Protein AF-A0A9J6D0X9-F1 (afdb_monomer_lite)

Radius of gyration: 27.32 Å; chains: 1; bounding box: 45×91×43 Å

Secondary structure (DSSP, 8-state):
-------------------------------------HHHHHHHHHHH------TTSEEEEE---TT--TTTS-HHHHHHHHHHHTT--HHHHTT-EEEEETTTTEEEEEES-HHHHHHHHHHTT-

Structure (mmCIF, N/CA/C/O backbone):
data_AF-A0A9J6D0X9-F1
#
_entry.id   AF-A0A9J6D0X9-F1
#
loop_
_atom_site.group_PDB
_atom_site.id
_atom_site.type_symbol
_atom_site.label_atom_id
_atom_site.label_alt_id
_atom_site.label_comp_id
_atom_site.label_asym_id
_atom_site.label_entity_id
_atom_site.label_seq_id
_atom_site.pdbx_PDB_ins_code
_atom_site.Cartn_x
_atom_site.Cartn_y
_atom_site.Cartn_z
_atom_site.occupancy
_atom_site.B_iso_or_equiv
_atom_site.auth_seq_id
_atom_site.auth_comp_id
_atom_site.auth_asym_id
_atom_site.auth_atom_id
_atom_site.pdbx_PDB_model_num
ATOM 1 N N . MET A 1 1 ? 1.140 -82.226 -15.214 1.00 36.12 1 MET A N 1
ATOM 2 C CA . MET A 1 1 ? 1.955 -81.428 -14.278 1.00 36.12 1 MET A CA 1
ATOM 3 C C . MET A 1 1 ? 1.055 -80.411 -13.603 1.00 36.12 1 MET A C 1
ATOM 5 O O . MET A 1 1 ? 0.346 -79.678 -14.275 1.00 36.12 1 MET A O 1
ATOM 9 N N . THR A 1 2 ? 1.030 -80.479 -12.283 1.00 33.06 2 THR A N 1
ATOM 10 C CA . THR A 1 2 ? 0.377 -79.609 -11.300 1.00 33.06 2 THR A CA 1
ATOM 11 C C . THR A 1 2 ? 1.114 -78.271 -11.170 1.00 33.06 2 THR A C 1
ATOM 13 O O . THR A 1 2 ? 2.338 -78.290 -11.138 1.00 33.06 2 THR A O 1
ATOM 16 N N . ALA A 1 3 ? 0.393 -77.150 -11.020 1.00 31.00 3 ALA A N 1
ATOM 17 C CA . ALA A 1 3 ? 0.512 -76.223 -9.877 1.00 31.00 3 ALA A CA 1
ATOM 18 C C . ALA A 1 3 ? -0.362 -74.953 -10.038 1.00 31.00 3 ALA A C 1
ATOM 20 O O . ALA A 1 3 ? -0.417 -74.329 -11.091 1.00 31.00 3 ALA A O 1
ATOM 21 N N . TYR A 1 4 ? -1.029 -74.638 -8.927 1.00 28.20 4 TYR A N 1
ATOM 22 C CA . TYR A 1 4 ? -1.796 -73.462 -8.489 1.00 28.20 4 TYR A CA 1
ATOM 23 C C . TYR A 1 4 ? -1.102 -72.104 -8.787 1.00 28.20 4 TYR A C 1
ATOM 25 O O . TYR A 1 4 ? 0.105 -72.075 -8.977 1.00 28.20 4 TYR A O 1
ATOM 33 N N . VAL A 1 5 ? -1.760 -70.933 -8.836 1.00 35.59 5 VAL A N 1
ATOM 34 C CA . VAL A 1 5 ? -2.453 -70.248 -7.723 1.00 35.59 5 VAL A CA 1
ATOM 35 C C . VAL A 1 5 ? -3.439 -69.182 -8.233 1.00 35.59 5 VAL A C 1
ATOM 37 O O . VAL A 1 5 ? -3.186 -68.448 -9.183 1.00 35.59 5 VAL A O 1
ATOM 40 N N . ARG A 1 6 ? -4.565 -69.104 -7.520 1.00 33.97 6 ARG A N 1
ATOM 41 C CA . ARG A 1 6 ? -5.604 -68.074 -7.520 1.00 33.97 6 ARG A CA 1
ATOM 42 C C . ARG A 1 6 ? -5.255 -67.041 -6.447 1.00 33.97 6 ARG A C 1
ATOM 44 O O . ARG A 1 6 ? -5.145 -67.439 -5.294 1.00 33.97 6 ARG A O 1
ATOM 51 N N . GLU A 1 7 ? -5.239 -65.752 -6.772 1.00 38.59 7 GLU A N 1
ATOM 52 C CA . GLU A 1 7 ? -5.472 -64.694 -5.779 1.00 38.59 7 GLU A CA 1
ATOM 53 C C . GLU A 1 7 ? -6.490 -63.677 -6.308 1.00 38.59 7 GLU A C 1
ATOM 55 O O . GLU A 1 7 ? -6.218 -62.826 -7.148 1.00 38.59 7 GLU A O 1
ATOM 60 N N . ASN A 1 8 ? -7.709 -63.807 -5.783 1.00 38.12 8 ASN A N 1
ATOM 61 C CA . ASN A 1 8 ? -8.635 -62.698 -5.611 1.00 38.12 8 ASN A CA 1
ATOM 62 C C . ASN A 1 8 ? -8.112 -61.833 -4.457 1.00 38.12 8 ASN A C 1
ATOM 64 O O . ASN A 1 8 ? -7.786 -62.406 -3.421 1.00 38.12 8 ASN A O 1
ATOM 68 N N . SER A 1 9 ? -8.177 -60.500 -4.547 1.00 37.97 9 SER A N 1
ATOM 69 C CA . SER A 1 9 ? -8.832 -59.666 -3.515 1.00 37.97 9 SER A CA 1
ATOM 70 C C . SER A 1 9 ? -8.609 -58.154 -3.687 1.00 37.97 9 SER A C 1
ATOM 72 O O . SER A 1 9 ? -7.498 -57.651 -3.757 1.00 37.97 9 SER A O 1
ATOM 74 N N . ASN A 1 10 ? -9.735 -57.437 -3.701 1.00 40.91 10 ASN A N 1
ATOM 75 C CA . ASN A 1 10 ? -10.042 -56.244 -2.903 1.00 40.91 10 ASN A CA 1
ATOM 7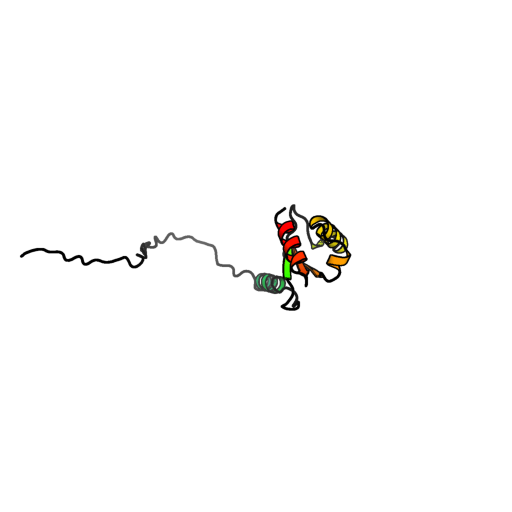6 C C . ASN A 1 10 ? -8.906 -55.267 -2.530 1.00 40.91 10 ASN A C 1
ATOM 78 O O . ASN A 1 10 ? -8.257 -55.421 -1.500 1.00 40.91 10 ASN A O 1
ATOM 82 N N . GLY A 1 11 ? -8.841 -54.137 -3.243 1.00 34.94 11 GLY A N 1
ATOM 83 C CA . GLY A 1 11 ? -8.099 -52.934 -2.842 1.00 34.94 11 GLY A CA 1
ATOM 84 C C . GLY A 1 11 ? -9.011 -51.738 -2.534 1.00 34.94 11 GLY A C 1
ATOM 85 O O . GLY A 1 11 ? -9.162 -50.844 -3.353 1.00 34.94 11 GLY A O 1
ATOM 86 N N . MET A 1 12 ? -9.648 -51.772 -1.361 1.00 37.09 12 MET A N 1
ATOM 87 C CA . MET A 1 12 ? -10.103 -50.645 -0.521 1.00 37.09 12 MET A CA 1
ATOM 88 C C . MET A 1 12 ? -10.745 -49.402 -1.184 1.00 37.09 12 MET A C 1
ATOM 90 O O . MET A 1 12 ? -10.094 -48.400 -1.470 1.00 37.09 12 MET A O 1
ATOM 94 N N . ARG A 1 13 ? -12.088 -49.382 -1.230 1.00 36.66 13 ARG A N 1
ATOM 95 C CA . ARG A 1 13 ? -12.850 -48.122 -1.128 1.00 36.66 13 ARG A CA 1
ATOM 96 C C . ARG A 1 13 ? -12.574 -47.502 0.241 1.00 36.66 13 ARG A C 1
ATOM 98 O O . ARG A 1 13 ? -12.646 -48.205 1.247 1.00 36.66 13 ARG A O 1
ATOM 105 N N . ALA A 1 14 ? -12.302 -46.199 0.273 1.00 36.78 14 ALA A N 1
ATOM 106 C CA . ALA A 1 14 ? -12.151 -45.436 1.505 1.00 36.78 14 ALA A CA 1
ATOM 107 C C . ALA A 1 14 ? -13.348 -45.696 2.434 1.00 36.78 14 ALA A C 1
ATOM 109 O O . ALA A 1 14 ? -14.481 -45.300 2.151 1.00 36.78 14 ALA A O 1
ATOM 110 N N . VAL A 1 15 ? -13.089 -46.400 3.536 1.00 38.78 15 VAL A N 1
ATOM 111 C CA . VAL A 1 15 ? -14.059 -46.639 4.599 1.00 38.78 15 VAL A CA 1
ATOM 112 C C . VAL A 1 15 ? -14.349 -45.290 5.239 1.00 38.78 15 VAL A C 1
ATOM 114 O O . VAL A 1 15 ? -13.587 -44.784 6.059 1.00 38.78 15 VAL A O 1
ATOM 117 N N . THR A 1 16 ? -15.473 -44.687 4.867 1.00 42.38 16 THR A N 1
ATOM 118 C CA . THR A 1 16 ? -16.072 -43.628 5.667 1.00 42.38 16 THR A CA 1
ATOM 119 C C . THR A 1 16 ? -16.631 -44.320 6.903 1.00 42.38 16 THR A C 1
ATOM 121 O O . THR A 1 16 ? -17.744 -44.838 6.895 1.00 42.38 16 THR A O 1
ATOM 124 N N . THR A 1 17 ? -15.845 -44.406 7.978 1.00 44.59 17 THR A N 1
ATOM 125 C CA . THR A 1 17 ? -16.394 -44.744 9.291 1.00 44.59 17 THR A CA 1
ATOM 126 C C . THR A 1 17 ? -17.306 -43.601 9.711 1.00 44.59 17 THR A C 1
ATOM 128 O O . THR A 1 17 ? -16.904 -42.680 10.424 1.00 44.59 17 THR A O 1
ATOM 131 N N . THR A 1 18 ? -18.559 -43.646 9.273 1.00 46.53 18 THR A N 1
ATOM 132 C CA . THR A 1 18 ? -19.648 -42.892 9.877 1.00 46.53 18 THR A CA 1
ATOM 133 C C . THR A 1 18 ? -19.858 -43.505 11.255 1.00 46.53 18 THR A C 1
ATOM 135 O O . THR A 1 18 ? -20.685 -44.394 11.452 1.00 46.53 18 THR A O 1
ATOM 138 N N . ARG A 1 19 ? -19.072 -43.062 12.245 1.00 36.16 19 ARG A N 1
ATOM 139 C CA . ARG A 1 19 ? -19.444 -43.259 13.646 1.00 36.16 19 ARG A CA 1
ATOM 140 C C . ARG A 1 19 ? -20.822 -42.622 13.798 1.00 36.16 19 ARG A C 1
ATOM 142 O O . ARG A 1 19 ? -20.931 -41.397 13.838 1.00 36.16 19 ARG A O 1
ATOM 149 N N . LYS A 1 20 ? -21.871 -43.449 13.869 1.00 37.62 20 LYS A N 1
ATOM 150 C CA . LYS A 1 20 ? -23.184 -43.037 14.365 1.00 37.62 20 LYS A CA 1
ATOM 151 C C . LYS A 1 20 ? -22.975 -42.579 15.804 1.00 37.62 20 LYS A C 1
ATOM 153 O O . LYS A 1 20 ? -23.006 -43.372 16.737 1.00 37.62 20 LYS A O 1
ATOM 158 N N . ARG A 1 21 ? -22.692 -41.290 15.982 1.00 45.03 21 ARG A N 1
ATOM 159 C CA . ARG A 1 21 ? -22.814 -40.643 17.281 1.00 45.03 21 ARG A CA 1
ATOM 160 C C . ARG A 1 21 ? -24.304 -40.598 17.572 1.00 45.03 21 ARG A C 1
ATOM 162 O O . ARG A 1 21 ? -25.016 -39.770 17.012 1.00 45.03 21 ARG A O 1
ATOM 169 N N . THR A 1 22 ? -24.773 -41.519 18.404 1.00 44.62 22 THR A N 1
ATOM 170 C CA . THR A 1 22 ? -26.067 -41.398 19.070 1.00 44.62 22 THR A CA 1
ATOM 171 C C . THR A 1 22 ? -26.076 -40.027 19.749 1.00 44.62 22 THR A C 1
ATOM 173 O O . THR A 1 22 ? -25.192 -39.772 20.571 1.00 44.62 22 THR A O 1
ATOM 176 N N . PRO A 1 23 ? -26.972 -39.095 19.381 1.00 46.62 23 PRO A N 1
ATOM 177 C CA . PRO A 1 23 ? -26.983 -37.786 20.001 1.00 46.62 23 PRO A CA 1
ATOM 178 C C . PRO A 1 23 ? -27.511 -37.974 21.421 1.00 46.62 23 PRO A C 1
ATOM 180 O O . PRO A 1 23 ? -28.716 -38.073 21.643 1.00 46.62 23 PRO A O 1
ATOM 183 N N . THR A 1 24 ? -26.616 -38.041 22.405 1.00 46.16 24 THR A N 1
ATOM 184 C CA . THR A 1 24 ? -27.003 -37.814 23.793 1.00 46.16 24 THR A CA 1
ATOM 185 C C . THR A 1 24 ? -27.525 -36.388 23.858 1.00 46.16 24 THR A C 1
ATOM 187 O O . THR A 1 24 ? -26.784 -35.414 23.717 1.00 46.16 24 THR A O 1
ATOM 190 N N . ARG A 1 25 ? -28.852 -36.280 23.973 1.00 44.91 25 ARG A N 1
ATOM 191 C CA . ARG A 1 25 ? -29.629 -35.045 24.073 1.00 44.91 25 ARG A CA 1
ATOM 192 C C . ARG A 1 25 ? -29.271 -34.333 25.378 1.00 44.91 25 ARG A C 1
ATOM 194 O O . ARG A 1 25 ? -30.039 -34.317 26.331 1.00 44.91 25 ARG A O 1
ATOM 201 N N . GLY A 1 26 ? -28.089 -33.729 25.416 1.00 42.00 26 GLY A N 1
ATOM 202 C CA . GLY A 1 26 ? -27.734 -32.723 26.399 1.00 42.00 26 GLY A CA 1
ATOM 203 C C . GLY A 1 26 ? -28.562 -31.481 26.105 1.00 42.00 26 GLY A C 1
ATOM 204 O O . GLY A 1 26 ? -28.298 -30.762 25.143 1.00 42.00 26 GLY A O 1
ATOM 205 N N . ARG A 1 27 ? -29.597 -31.250 26.913 1.00 49.25 27 ARG A N 1
ATOM 206 C CA . ARG A 1 27 ? -30.419 -30.037 26.908 1.00 49.25 27 ARG A CA 1
ATOM 207 C C . ARG A 1 27 ? -29.539 -28.832 27.265 1.00 49.25 27 ARG A C 1
ATOM 209 O O . ARG A 1 27 ? -29.492 -28.417 28.416 1.00 49.25 27 ARG A O 1
ATOM 216 N N . ARG A 1 28 ? -28.835 -28.265 26.283 1.00 46.16 28 ARG A N 1
ATOM 217 C CA . ARG A 1 28 ? -28.177 -26.961 26.417 1.00 46.16 28 ARG A CA 1
ATOM 218 C C . ARG A 1 28 ? -29.190 -25.877 26.060 1.00 46.16 28 ARG A C 1
ATOM 220 O O . ARG A 1 28 ? -29.593 -25.739 24.909 1.00 46.16 28 ARG A O 1
ATOM 227 N N . LYS A 1 29 ? -29.651 -25.154 27.081 1.00 47.19 29 LYS A N 1
ATOM 228 C CA . LYS A 1 29 ? -30.367 -23.884 26.928 1.00 47.19 29 LYS A CA 1
ATOM 229 C C . LYS A 1 29 ? -29.391 -22.824 26.398 1.00 47.19 29 LYS A C 1
ATOM 231 O O . LYS A 1 29 ? -28.325 -22.662 26.977 1.00 47.19 29 LYS A O 1
ATOM 236 N N . GLY A 1 30 ? -29.832 -22.060 25.398 1.00 46.31 30 GLY A N 1
ATOM 237 C CA . GLY A 1 30 ? -29.409 -20.672 25.179 1.00 46.31 30 GLY A CA 1
ATOM 238 C C . GLY A 1 30 ? -28.233 -20.462 24.224 1.00 46.31 30 GLY A C 1
ATOM 239 O O . GLY A 1 30 ? -27.110 -20.852 24.512 1.00 46.31 30 GLY A O 1
ATOM 240 N N . GLY A 1 31 ? -28.502 -19.781 23.109 1.00 37.69 31 GLY A N 1
ATOM 241 C CA . GLY A 1 31 ? -27.488 -19.304 22.169 1.00 37.69 31 GLY A CA 1
ATOM 242 C C . GLY A 1 31 ? -28.005 -19.333 20.739 1.00 37.69 31 GLY A C 1
ATOM 243 O O . GLY A 1 31 ? -27.542 -20.132 19.930 1.00 37.69 31 GLY A O 1
ATOM 244 N N . GLY A 1 32 ? -29.028 -18.524 20.448 1.00 40.50 32 GLY A N 1
ATOM 245 C CA . GLY A 1 32 ? -29.521 -18.359 19.086 1.00 40.50 32 GLY A CA 1
ATOM 246 C C . GLY A 1 32 ? -28.364 -18.013 18.154 1.00 40.50 32 GLY A C 1
ATOM 247 O O . GLY A 1 32 ? -27.497 -17.216 18.506 1.00 40.50 32 GLY A O 1
ATOM 248 N N . ARG A 1 33 ? -28.349 -18.622 16.967 1.00 52.03 33 ARG A N 1
ATOM 249 C CA . ARG A 1 33 ? -27.550 -18.134 15.843 1.00 52.03 33 ARG A CA 1
ATOM 250 C C . ARG A 1 33 ? -28.057 -16.730 15.525 1.00 52.03 33 ARG A C 1
ATOM 252 O O . ARG A 1 33 ? -28.973 -16.574 14.723 1.00 52.03 33 ARG A O 1
ATOM 259 N N . THR A 1 34 ? -27.531 -15.714 16.194 1.00 50.03 34 THR A N 1
ATOM 260 C CA . THR A 1 34 ? -27.719 -14.334 15.777 1.00 50.03 34 THR A CA 1
ATOM 261 C C . THR A 1 34 ? -27.032 -14.229 14.429 1.00 50.03 34 THR A C 1
ATOM 263 O O . THR A 1 34 ? -25.806 -14.214 14.334 1.00 50.03 34 THR A O 1
ATOM 266 N N . ALA A 1 35 ? -27.833 -14.235 13.360 1.00 55.16 35 ALA A N 1
ATOM 267 C CA . ALA A 1 35 ? -27.398 -13.712 12.081 1.00 55.16 35 ALA A CA 1
ATOM 268 C C . ALA A 1 35 ? -26.719 -12.378 12.390 1.00 55.16 35 ALA A C 1
ATOM 270 O O . ALA A 1 35 ? -27.344 -11.512 13.012 1.00 55.16 35 ALA A O 1
ATOM 271 N N . ALA A 1 36 ? -25.433 -12.246 12.052 1.00 54.53 36 ALA A N 1
ATOM 272 C CA . ALA A 1 36 ? -24.762 -10.961 12.164 1.00 54.53 36 ALA A CA 1
ATOM 273 C C . ALA A 1 36 ? -25.704 -9.924 11.527 1.00 54.53 36 ALA A C 1
ATOM 275 O O . ALA A 1 36 ? -26.245 -10.213 10.451 1.00 54.53 36 ALA A O 1
ATOM 276 N N . PRO A 1 37 ? -25.998 -8.795 12.201 1.00 58.22 37 PRO A N 1
ATOM 277 C CA . PRO A 1 37 ? -26.994 -7.845 11.715 1.00 58.22 37 PRO A CA 1
ATOM 278 C C . PRO A 1 37 ? -26.696 -7.562 10.243 1.00 58.22 37 PRO A C 1
ATOM 280 O O . PRO A 1 37 ? -25.523 -7.425 9.900 1.00 58.22 37 PRO A O 1
ATOM 283 N N . ARG A 1 38 ? -27.710 -7.535 9.361 1.00 62.00 38 ARG A N 1
ATOM 284 C CA . ARG A 1 38 ? -27.534 -7.382 7.895 1.00 62.00 38 ARG A CA 1
ATOM 285 C C . ARG A 1 38 ? -26.476 -6.325 7.532 1.00 62.00 38 ARG A C 1
ATOM 287 O O . ARG A 1 38 ? -25.698 -6.531 6.608 1.00 62.00 38 ARG A O 1
ATOM 294 N N . ASN A 1 39 ? -26.382 -5.272 8.339 1.00 62.59 39 ASN A N 1
ATOM 295 C CA . ASN A 1 39 ? -25.403 -4.190 8.264 1.00 62.59 39 ASN A CA 1
ATOM 296 C C . ASN A 1 39 ? -23.938 -4.650 8.422 1.00 62.59 39 ASN A C 1
ATOM 298 O O . ASN A 1 39 ? -23.068 -4.176 7.703 1.00 62.59 39 ASN A O 1
ATOM 302 N N . ALA A 1 40 ? -23.633 -5.574 9.337 1.00 65.06 40 ALA A N 1
ATOM 303 C CA . ALA A 1 40 ? -22.294 -6.140 9.507 1.00 65.06 40 ALA A CA 1
ATOM 304 C C . ALA A 1 40 ? -21.885 -6.987 8.295 1.00 65.06 40 ALA A C 1
ATOM 306 O O . ALA A 1 40 ? -20.775 -6.839 7.794 1.00 65.06 40 ALA A O 1
ATOM 307 N N . TYR A 1 41 ? -22.797 -7.811 7.772 1.00 67.06 41 TYR A N 1
ATOM 308 C CA . TYR A 1 41 ? -22.551 -8.578 6.549 1.00 67.06 41 TYR A CA 1
ATOM 309 C C . TYR A 1 41 ? -22.358 -7.660 5.336 1.00 67.06 41 TYR A C 1
ATOM 311 O O . TYR A 1 41 ? -21.403 -7.822 4.585 1.00 67.06 41 TYR A O 1
ATOM 319 N N . GLN A 1 42 ? -23.201 -6.637 5.181 1.00 71.25 42 GLN A N 1
ATOM 320 C CA . GLN A 1 42 ? -23.055 -5.636 4.124 1.00 71.25 42 GLN A CA 1
ATOM 321 C C . GLN A 1 42 ? -21.741 -4.860 4.232 1.00 71.25 42 GLN A C 1
ATOM 323 O O . GLN A 1 42 ? -21.106 -4.626 3.211 1.00 71.25 42 GLN A O 1
ATOM 328 N N . ARG A 1 43 ? -21.283 -4.518 5.444 1.00 64.06 43 ARG A N 1
ATOM 329 C CA . ARG A 1 43 ? -19.959 -3.912 5.665 1.00 64.06 43 ARG A CA 1
ATOM 330 C C . ARG A 1 43 ? -18.829 -4.855 5.270 1.00 64.06 43 ARG A C 1
ATOM 332 O O . ARG A 1 43 ? -17.895 -4.429 4.601 1.00 64.06 43 ARG A O 1
ATOM 339 N N . ILE A 1 44 ? -18.911 -6.133 5.631 1.00 65.75 44 ILE A N 1
ATOM 340 C CA . ILE A 1 44 ? -17.933 -7.143 5.201 1.00 65.75 44 ILE A CA 1
ATOM 341 C C . ILE A 1 44 ? -17.913 -7.245 3.670 1.00 65.75 44 ILE A C 1
ATOM 343 O O . ILE A 1 44 ? -16.847 -7.178 3.068 1.00 65.75 44 ILE A O 1
ATOM 347 N N . VAL A 1 45 ? -19.074 -7.324 3.019 1.00 66.62 45 VAL A N 1
ATOM 348 C CA . VAL A 1 45 ? -19.169 -7.406 1.553 1.00 66.62 45 VAL A CA 1
ATOM 349 C C . VAL A 1 45 ? -18.651 -6.133 0.884 1.00 66.62 45 VAL A C 1
ATOM 351 O O . VAL A 1 45 ? -17.852 -6.222 -0.042 1.00 66.62 45 VAL A O 1
ATOM 354 N N . ALA A 1 46 ? -19.050 -4.954 1.362 1.00 63.06 46 ALA A N 1
ATOM 355 C CA . ALA A 1 46 ? -18.594 -3.671 0.833 1.00 63.06 46 ALA A CA 1
ATOM 356 C C . ALA A 1 46 ? -17.076 -3.509 0.971 1.00 63.06 46 ALA A C 1
ATOM 358 O O . ALA A 1 46 ? -16.422 -3.058 0.042 1.00 63.06 46 ALA A O 1
ATOM 359 N N . THR A 1 47 ? -16.503 -3.941 2.093 1.00 60.31 47 THR A N 1
ATOM 360 C CA . THR A 1 47 ? -15.052 -3.857 2.327 1.00 60.31 47 THR A CA 1
ATOM 361 C C . THR A 1 47 ? -14.256 -4.922 1.585 1.00 60.31 47 THR A C 1
ATOM 363 O O . THR A 1 47 ? -13.061 -4.741 1.385 1.00 60.31 47 THR A O 1
ATOM 366 N N . SER A 1 48 ? -14.901 -6.015 1.167 1.00 59.03 48 SER A N 1
ATOM 367 C CA . SER A 1 48 ? -14.288 -7.063 0.342 1.00 59.03 48 SER A CA 1
ATOM 368 C C . SER A 1 48 ? -14.218 -6.680 -1.138 1.00 59.03 48 SER A C 1
ATOM 370 O O . SER A 1 48 ? -13.471 -7.293 -1.897 1.00 59.03 48 SER A O 1
ATOM 372 N N . ARG A 1 49 ? -14.994 -5.677 -1.568 1.00 62.25 49 ARG A N 1
ATOM 373 C CA . ARG A 1 49 ? -14.943 -5.147 -2.932 1.00 62.25 49 ARG A CA 1
ATOM 374 C C . ARG A 1 49 ? -13.722 -4.241 -3.061 1.00 62.25 49 ARG A C 1
ATOM 376 O O . ARG A 1 49 ? -13.762 -3.068 -2.710 1.00 62.25 49 ARG A O 1
ATOM 383 N N . LEU A 1 50 ? -12.625 -4.818 -3.541 1.00 60.69 50 LEU A N 1
ATOM 384 C CA . LEU A 1 50 ? -11.478 -4.057 -4.030 1.00 60.69 50 LEU A CA 1
ATOM 385 C C . LEU A 1 50 ? -11.916 -3.197 -5.223 1.00 60.69 50 LEU A C 1
ATOM 387 O O . LEU A 1 50 ? -12.759 -3.636 -6.006 1.00 60.69 50 LEU A O 1
ATOM 391 N N . LEU A 1 51 ? -11.342 -1.998 -5.365 1.00 61.09 51 LEU A N 1
ATOM 392 C CA . LEU A 1 51 ? -11.553 -1.153 -6.544 1.00 61.09 51 LEU A CA 1
ATOM 393 C C . LEU A 1 51 ? -11.294 -1.971 -7.819 1.00 61.09 51 LEU A C 1
ATOM 395 O O . LEU A 1 51 ? -10.355 -2.776 -7.881 1.00 61.09 51 LEU A O 1
ATOM 399 N N . GLU A 1 52 ? -12.153 -1.794 -8.823 1.00 61.50 52 GLU A N 1
ATOM 400 C CA . GLU A 1 52 ? -12.002 -2.439 -10.125 1.00 61.50 52 GLU A CA 1
ATOM 401 C C . GLU A 1 52 ? -10.791 -1.845 -10.849 1.00 61.50 52 GLU A C 1
ATOM 403 O O . GLU A 1 52 ? -10.890 -0.903 -11.626 1.00 61.50 52 GLU A O 1
ATOM 408 N N . HIS A 1 53 ? -9.611 -2.387 -10.562 1.00 63.06 53 HIS A N 1
ATOM 409 C CA . HIS A 1 53 ? -8.415 -2.128 -11.350 1.00 63.06 53 HIS A CA 1
ATOM 410 C C . HIS A 1 53 ? -8.357 -3.046 -12.579 1.00 63.06 53 HIS A C 1
ATOM 412 O O . HIS A 1 53 ? -8.955 -4.131 -12.555 1.00 63.06 53 HIS A O 1
ATOM 418 N N . PRO A 1 54 ? -7.614 -2.657 -13.634 1.00 68.81 54 PRO A N 1
ATOM 419 C CA . PRO A 1 54 ? -7.395 -3.501 -14.804 1.00 68.81 54 PRO A CA 1
ATOM 420 C C . PRO A 1 54 ? -6.973 -4.917 -14.396 1.00 68.81 54 PRO A C 1
ATOM 422 O O . PRO A 1 54 ? -6.221 -5.090 -13.430 1.00 68.81 54 PRO A O 1
ATOM 425 N N . ARG A 1 55 ? -7.488 -5.933 -15.100 1.00 65.69 55 ARG A N 1
ATOM 426 C CA . ARG A 1 55 ? -7.220 -7.350 -14.789 1.00 65.69 55 ARG A CA 1
ATOM 427 C C . ARG A 1 55 ? -5.740 -7.714 -14.936 1.00 65.69 55 ARG A C 1
ATOM 429 O O . ARG A 1 55 ? -5.287 -8.617 -14.247 1.00 65.69 55 ARG A O 1
ATOM 436 N N . ASP A 1 56 ? -5.001 -6.954 -15.739 1.00 70.25 56 ASP A N 1
ATOM 437 C CA . ASP A 1 56 ? -3.600 -7.218 -16.084 1.00 70.25 56 ASP A CA 1
ATOM 438 C C . ASP A 1 56 ? -2.590 -6.644 -15.073 1.00 70.25 56 ASP A C 1
ATOM 440 O O . ASP A 1 56 ? -1.395 -6.592 -15.345 1.00 70.25 56 ASP A O 1
ATOM 444 N N . ARG A 1 57 ? -3.049 -6.176 -13.903 1.00 82.56 57 ARG A N 1
ATOM 445 C CA . ARG A 1 57 ? -2.174 -5.651 -12.843 1.00 82.56 57 ARG A CA 1
ATOM 446 C C . ARG A 1 57 ? -2.004 -6.651 -11.706 1.00 82.56 57 ARG A C 1
ATOM 448 O O . ARG A 1 57 ? -2.974 -7.250 -11.237 1.00 82.56 57 ARG A O 1
ATOM 455 N N . TYR A 1 58 ? -0.782 -6.750 -11.195 1.00 86.94 58 TYR A N 1
ATOM 456 C CA . TYR A 1 58 ? -0.455 -7.523 -10.003 1.00 86.94 58 TYR A CA 1
ATOM 457 C C . TYR A 1 58 ? -1.001 -6.818 -8.764 1.00 86.94 58 TYR A C 1
ATOM 459 O O . TYR A 1 58 ? -0.794 -5.617 -8.576 1.00 86.94 58 TYR A O 1
ATOM 467 N N . ARG A 1 59 ? -1.709 -7.569 -7.915 1.00 88.12 59 ARG A N 1
ATOM 468 C CA . ARG A 1 59 ? -2.330 -7.055 -6.689 1.00 88.12 59 ARG A CA 1
ATOM 469 C C . ARG A 1 59 ? -1.698 -7.703 -5.471 1.00 88.12 59 ARG A C 1
ATOM 471 O O . ARG A 1 59 ? -1.732 -8.924 -5.336 1.00 88.12 59 ARG A O 1
ATOM 478 N N . VAL A 1 60 ? -1.181 -6.882 -4.568 1.00 89.75 60 VAL A N 1
ATOM 479 C CA . VAL A 1 60 ? -0.573 -7.325 -3.313 1.00 89.75 60 VAL A CA 1
ATOM 480 C C . VAL A 1 60 ? -1.320 -6.691 -2.151 1.00 89.75 60 VAL A C 1
ATOM 482 O O . VAL A 1 60 ? -1.528 -5.481 -2.113 1.00 89.75 60 VA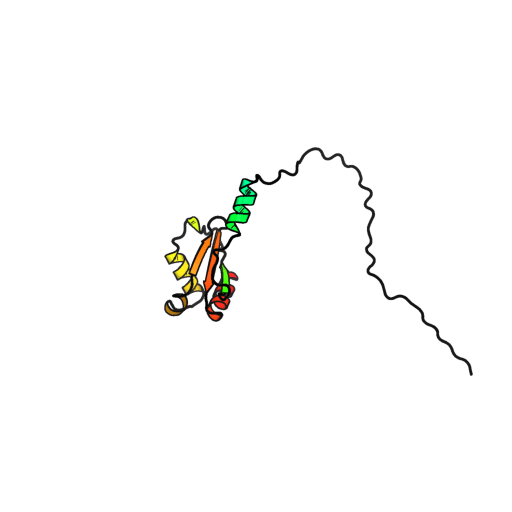L A O 1
ATOM 485 N N . ILE A 1 61 ? -1.743 -7.514 -1.194 1.00 89.69 61 ILE A N 1
ATOM 486 C CA . ILE A 1 61 ? -2.377 -7.036 0.034 1.00 89.69 61 ILE A CA 1
ATOM 487 C C . ILE A 1 61 ? -1.292 -6.887 1.094 1.00 89.69 61 ILE A C 1
ATOM 489 O O . ILE A 1 61 ? -0.736 -7.875 1.568 1.00 89.69 61 ILE A O 1
ATOM 493 N N . VAL A 1 62 ? -1.024 -5.650 1.497 1.00 89.25 62 VAL A N 1
ATOM 494 C CA . VAL A 1 62 ? -0.076 -5.322 2.559 1.00 89.25 62 VAL A CA 1
ATOM 495 C C . VAL A 1 62 ? -0.853 -5.071 3.842 1.00 89.25 62 VAL A C 1
ATOM 497 O O . VAL A 1 62 ? -1.726 -4.205 3.905 1.00 89.25 62 VAL A O 1
ATOM 500 N N . ARG A 1 63 ? -0.537 -5.830 4.892 1.00 89.56 63 ARG A N 1
ATOM 501 C CA . ARG A 1 63 ? -1.121 -5.637 6.220 1.00 89.56 63 ARG A CA 1
ATOM 502 C C . ARG A 1 63 ? -0.058 -5.107 7.176 1.00 89.56 63 ARG A C 1
ATOM 504 O O . ARG A 1 63 ? 0.856 -5.859 7.506 1.00 89.56 63 ARG A O 1
ATOM 511 N N . PRO A 1 64 ? -0.183 -3.858 7.645 1.00 87.06 64 PRO A N 1
ATOM 512 C CA . PRO A 1 64 ? 0.714 -3.337 8.664 1.00 87.06 64 PRO A CA 1
ATOM 513 C C . PRO A 1 64 ? 0.662 -4.159 9.958 1.00 87.06 64 PRO A C 1
ATOM 515 O O . PRO A 1 64 ? -0.416 -4.595 10.378 1.00 87.06 64 PRO A O 1
ATOM 518 N N . ARG A 1 65 ? 1.827 -4.357 10.585 1.00 83.25 65 ARG A N 1
ATOM 519 C CA . ARG A 1 65 ? 1.987 -5.039 11.880 1.00 83.25 65 ARG A CA 1
ATOM 520 C C . ARG A 1 65 ? 1.980 -4.027 13.042 1.00 83.25 65 ARG A C 1
ATOM 522 O O . ARG A 1 65 ? 1.794 -2.829 12.830 1.00 83.25 65 ARG A O 1
ATOM 529 N N . ASP A 1 66 ? 2.075 -4.529 14.272 1.00 83.25 66 ASP A N 1
ATOM 530 C CA . ASP A 1 66 ? 2.283 -3.745 15.506 1.00 83.25 66 ASP A CA 1
ATOM 531 C C . ASP A 1 66 ? 1.230 -2.674 15.827 1.00 83.25 66 ASP A C 1
ATOM 533 O O . ASP A 1 66 ? 1.503 -1.645 16.440 1.00 83.25 66 ASP A O 1
ATOM 537 N N . GLY A 1 67 ? -0.021 -2.920 15.430 1.00 81.50 67 GLY A N 1
ATOM 538 C CA . GLY A 1 67 ? -1.137 -2.032 15.763 1.00 81.50 67 GLY A CA 1
ATOM 539 C C . GLY A 1 67 ? -1.167 -0.731 14.956 1.00 81.50 67 GLY A C 1
ATOM 540 O O . GLY A 1 67 ? -1.942 0.170 15.289 1.00 81.50 67 GLY A O 1
ATOM 541 N N . LEU A 1 68 ? -0.379 -0.631 13.879 1.00 86.56 68 LEU A N 1
ATOM 542 C CA . LEU A 1 68 ? -0.442 0.504 12.966 1.00 86.56 68 LEU A CA 1
ATOM 543 C C . LEU A 1 68 ? -1.838 0.597 12.334 1.00 86.56 68 LEU A C 1
ATOM 545 O O . LEU A 1 68 ? -2.309 -0.333 11.676 1.00 86.56 68 LEU A O 1
ATOM 549 N N . ASN A 1 69 ? -2.503 1.733 12.553 1.00 87.88 69 ASN A N 1
ATOM 550 C CA . ASN A 1 69 ? -3.851 1.984 12.057 1.00 87.88 69 ASN A CA 1
ATOM 551 C C . ASN A 1 69 ? -3.808 2.763 10.735 1.00 87.88 69 ASN A C 1
ATOM 553 O O . ASN A 1 69 ? -3.453 3.943 10.716 1.00 87.88 69 ASN A O 1
ATOM 557 N N . VAL A 1 70 ? -4.252 2.117 9.656 1.00 86.62 70 VAL A N 1
ATOM 558 C CA . VAL A 1 70 ? -4.323 2.664 8.292 1.00 86.62 70 VAL A CA 1
ATOM 559 C C . VAL A 1 70 ? -5.102 3.981 8.231 1.00 86.62 70 VAL A C 1
ATOM 561 O O . VAL A 1 70 ? -4.736 4.861 7.465 1.00 86.62 70 VAL A O 1
ATOM 564 N N . THR A 1 71 ? -6.128 4.182 9.066 1.00 87.12 71 THR A N 1
ATOM 565 C CA . THR A 1 71 ? -6.925 5.424 9.046 1.00 87.12 71 THR A CA 1
ATOM 566 C C . THR A 1 71 ? -6.213 6.623 9.669 1.00 87.12 71 THR A C 1
ATOM 568 O O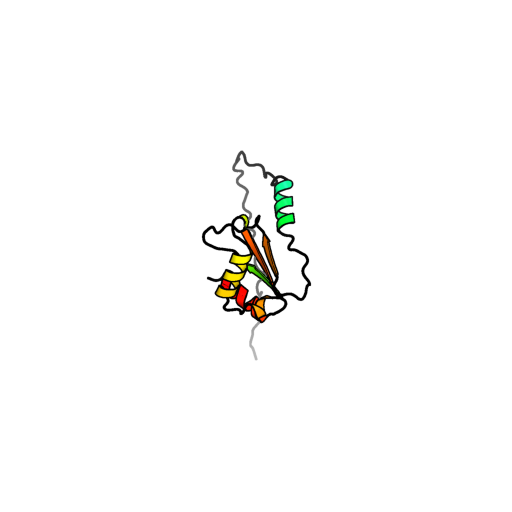 . THR A 1 71 ? -6.686 7.745 9.529 1.00 87.12 71 THR A O 1
ATOM 571 N N . LYS A 1 72 ? -5.142 6.395 10.436 1.00 88.94 72 LYS A N 1
ATOM 572 C CA . LYS A 1 72 ? -4.407 7.445 11.161 1.00 88.94 72 LYS A CA 1
ATOM 573 C C . LYS A 1 72 ? -3.088 7.813 10.490 1.00 88.94 72 LYS A C 1
ATOM 575 O O . LYS A 1 72 ? -2.476 8.812 10.859 1.00 88.94 72 LYS A O 1
ATOM 580 N N . VAL A 1 73 ? -2.625 6.992 9.554 1.00 87.50 73 VAL A 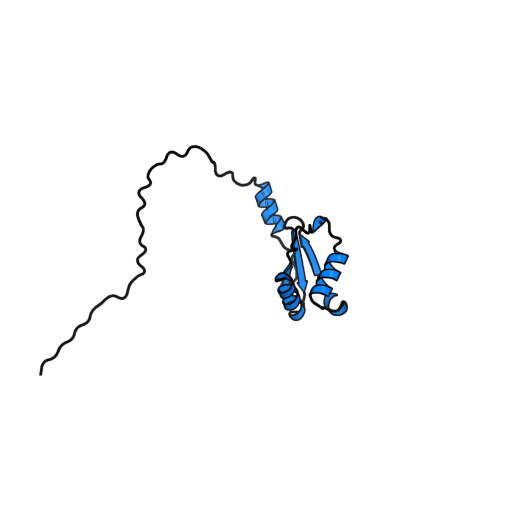N 1
ATOM 581 C CA . VAL A 1 73 ? -1.339 7.178 8.890 1.00 87.50 73 VAL A CA 1
ATOM 582 C C . VAL A 1 73 ? -1.523 8.032 7.645 1.00 87.50 73 VAL A C 1
ATOM 584 O O . VAL A 1 73 ? -2.462 7.846 6.877 1.00 87.50 73 VAL A O 1
ATOM 587 N N . ASN A 1 74 ? -0.608 8.981 7.446 1.00 89.44 74 ASN A N 1
ATOM 588 C CA . ASN A 1 74 ? -0.554 9.742 6.207 1.00 89.44 74 ASN A CA 1
ATOM 589 C C . ASN A 1 74 ? -0.148 8.800 5.065 1.00 89.44 74 ASN A C 1
ATOM 591 O O . ASN A 1 74 ? 0.937 8.216 5.109 1.00 89.44 74 ASN A O 1
ATOM 595 N N . GLN A 1 75 ? -1.014 8.686 4.059 1.00 87.62 75 GLN A N 1
ATOM 596 C CA . GLN A 1 75 ? -0.825 7.799 2.918 1.00 87.62 75 GLN A CA 1
ATOM 597 C C . GLN A 1 75 ? 0.524 8.026 2.224 1.00 87.62 75 GLN A C 1
ATOM 599 O O . GLN A 1 75 ? 1.270 7.071 2.065 1.00 87.62 75 GLN A O 1
ATOM 604 N N . ILE A 1 76 ? 0.904 9.275 1.940 1.00 89.00 76 ILE A N 1
ATOM 605 C CA . ILE A 1 76 ? 2.167 9.602 1.252 1.00 89.00 76 ILE A CA 1
ATOM 606 C C . ILE A 1 76 ? 3.373 9.057 2.029 1.00 89.00 76 ILE A C 1
ATOM 608 O O . ILE A 1 76 ? 4.300 8.490 1.456 1.00 89.00 76 ILE A O 1
ATOM 612 N N . ARG A 1 77 ? 3.352 9.180 3.363 1.00 89.12 77 ARG A N 1
ATOM 613 C CA . ARG A 1 77 ? 4.431 8.654 4.214 1.00 89.12 77 ARG A CA 1
ATOM 614 C C . ARG A 1 77 ? 4.476 7.131 4.198 1.00 89.12 77 ARG A C 1
ATOM 616 O O . ARG A 1 77 ? 5.560 6.561 4.249 1.00 89.12 77 ARG A O 1
ATOM 623 N N . PHE A 1 78 ? 3.315 6.482 4.153 1.00 89.12 78 PHE A N 1
ATOM 624 C CA . PHE A 1 78 ? 3.243 5.029 4.056 1.00 89.12 78 PHE A CA 1
ATOM 625 C C . PHE A 1 78 ? 3.771 4.533 2.709 1.00 89.12 78 PHE A C 1
ATOM 627 O O . PHE A 1 78 ? 4.554 3.593 2.687 1.00 89.12 78 PHE A O 1
ATOM 634 N N . GLU A 1 79 ? 3.395 5.180 1.608 1.00 89.00 79 GLU A N 1
ATOM 635 C CA . GLU A 1 79 ? 3.865 4.837 0.261 1.00 89.00 79 GLU A CA 1
ATOM 636 C C . GLU A 1 79 ? 5.391 4.959 0.161 1.00 89.00 79 GLU A C 1
ATOM 638 O O . GLU A 1 79 ? 6.055 4.028 -0.293 1.00 89.00 79 GLU A O 1
ATOM 643 N N . GLN A 1 80 ? 5.960 6.048 0.689 1.00 89.25 80 GLN A N 1
ATOM 644 C CA . GLN A 1 80 ? 7.412 6.236 0.772 1.00 89.25 80 GLN A CA 1
ATOM 645 C C . GLN A 1 80 ? 8.087 5.163 1.631 1.00 89.25 80 GLN A C 1
ATOM 647 O O . GLN A 1 80 ? 9.068 4.558 1.205 1.00 89.25 80 GLN A O 1
ATOM 652 N N . ALA A 1 81 ? 7.566 4.901 2.833 1.00 89.25 81 ALA A N 1
ATOM 653 C CA . ALA A 1 81 ? 8.121 3.883 3.721 1.00 89.25 81 ALA A CA 1
ATOM 654 C C . ALA A 1 81 ? 8.055 2.485 3.095 1.00 89.25 81 ALA A C 1
ATOM 656 O O . ALA A 1 81 ? 8.999 1.707 3.221 1.00 89.25 81 ALA A O 1
ATOM 657 N N . LEU A 1 82 ? 6.963 2.183 2.392 1.00 89.69 82 LEU A N 1
ATOM 658 C CA . LEU A 1 82 ? 6.801 0.930 1.681 1.00 89.69 82 LEU A CA 1
ATOM 659 C C . LEU A 1 82 ? 7.832 0.822 0.558 1.00 89.69 82 LEU A C 1
ATOM 661 O O . LEU A 1 82 ? 8.558 -0.161 0.538 1.00 89.69 82 LEU A O 1
ATOM 665 N N . ALA A 1 83 ? 7.958 1.830 -0.313 1.00 90.00 83 ALA A N 1
ATOM 666 C CA . ALA A 1 83 ? 8.953 1.850 -1.389 1.00 90.00 83 ALA A CA 1
ATOM 667 C C . ALA A 1 83 ? 10.387 1.649 -0.865 1.00 90.00 83 ALA A C 1
ATOM 669 O O . ALA A 1 83 ? 11.140 0.841 -1.414 1.00 90.00 83 ALA A O 1
ATOM 670 N N . LEU A 1 84 ? 10.731 2.305 0.250 1.00 89.56 84 LEU A N 1
ATOM 671 C CA . LEU A 1 84 ? 12.018 2.131 0.928 1.00 89.56 84 LEU A CA 1
ATOM 672 C C . LEU A 1 84 ? 12.207 0.705 1.461 1.00 89.56 84 LEU A C 1
ATOM 674 O O . LEU A 1 84 ? 13.277 0.130 1.280 1.00 89.56 84 LEU A O 1
ATOM 678 N N . ALA A 1 85 ? 11.178 0.110 2.073 1.00 88.44 85 ALA A N 1
ATOM 679 C CA . ALA A 1 85 ? 11.244 -1.249 2.613 1.00 88.44 85 ALA A CA 1
ATOM 680 C C . ALA A 1 85 ? 11.482 -2.313 1.528 1.00 88.44 85 ALA A C 1
ATOM 682 O O . ALA A 1 85 ? 12.106 -3.338 1.798 1.00 88.44 85 ALA A O 1
ATOM 683 N N . VAL A 1 86 ? 11.013 -2.067 0.302 1.00 89.88 86 VAL A N 1
ATOM 684 C CA . VAL A 1 86 ? 11.254 -2.942 -0.858 1.00 89.88 86 VAL A CA 1
ATOM 685 C C . VAL A 1 86 ? 12.458 -2.557 -1.711 1.00 89.88 86 VAL A C 1
ATOM 687 O O . VAL A 1 86 ? 12.734 -3.247 -2.691 1.00 89.88 86 VAL A O 1
ATOM 690 N N . ALA A 1 87 ? 13.182 -1.498 -1.342 1.00 91.75 87 ALA A N 1
ATOM 691 C CA . ALA A 1 87 ? 14.298 -0.957 -2.113 1.00 91.75 87 ALA A CA 1
ATOM 692 C C . ALA A 1 87 ? 13.935 -0.657 -3.585 1.00 91.75 87 ALA A C 1
ATOM 694 O O . ALA A 1 87 ? 14.731 -0.906 -4.490 1.00 91.75 87 ALA A O 1
ATOM 695 N N . LEU A 1 88 ? 12.728 -0.128 -3.820 1.00 90.00 88 LEU A N 1
ATOM 696 C CA . LEU A 1 88 ? 12.297 0.352 -5.136 1.00 90.00 88 LEU A CA 1
ATOM 697 C C . LEU A 1 88 ? 12.604 1.843 -5.273 1.00 90.00 88 LEU A C 1
ATOM 699 O O . LEU A 1 88 ? 12.374 2.626 -4.347 1.00 90.00 88 LEU A O 1
ATOM 703 N N . ALA A 1 89 ? 13.116 2.246 -6.436 1.00 88.50 89 ALA A N 1
ATOM 704 C CA . ALA A 1 89 ? 13.335 3.659 -6.721 1.00 88.50 89 ALA A CA 1
ATOM 705 C C . ALA A 1 89 ? 11.991 4.383 -6.938 1.00 88.50 89 ALA A C 1
ATOM 707 O O . ALA A 1 89 ? 11.051 3.769 -7.445 1.00 88.50 89 ALA A O 1
ATOM 708 N N . PRO A 1 90 ? 11.889 5.697 -6.657 1.00 84.31 90 PRO A N 1
ATOM 709 C CA . PRO A 1 90 ? 10.651 6.451 -6.875 1.00 84.31 90 PRO A CA 1
ATOM 710 C C . PRO A 1 90 ? 10.098 6.304 -8.301 1.00 84.31 90 PRO A C 1
ATOM 712 O O . PRO A 1 90 ? 8.912 6.033 -8.471 1.00 84.31 90 PRO A O 1
ATOM 715 N N . ALA A 1 91 ? 10.981 6.350 -9.304 1.00 86.00 91 ALA A N 1
ATOM 716 C CA . ALA A 1 91 ? 10.645 6.166 -10.719 1.00 86.00 91 ALA A CA 1
ATOM 717 C C . ALA A 1 91 ? 10.085 4.767 -11.051 1.00 86.00 91 ALA A C 1
ATOM 719 O O . ALA A 1 91 ? 9.380 4.589 -12.041 1.00 86.00 91 ALA A O 1
ATOM 720 N N . GLU A 1 92 ? 10.393 3.745 -10.245 1.00 86.12 92 GLU A N 1
ATOM 721 C CA . GLU A 1 92 ? 9.826 2.403 -10.419 1.00 86.12 92 GLU A CA 1
ATOM 722 C C . GLU A 1 92 ? 8.409 2.290 -9.845 1.00 86.12 92 GLU A C 1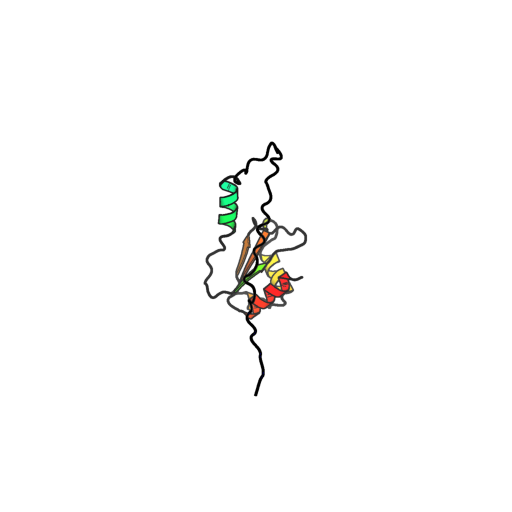
ATOM 724 O O . GLU A 1 92 ? 7.699 1.364 -10.226 1.00 86.12 92 GLU A O 1
ATOM 729 N N . THR A 1 93 ? 8.005 3.218 -8.971 1.00 87.12 93 THR A N 1
ATOM 730 C CA . THR A 1 93 ? 6.718 3.206 -8.253 1.00 87.12 93 THR A CA 1
ATOM 731 C C . THR A 1 93 ? 5.682 4.197 -8.795 1.00 87.12 93 THR A C 1
ATOM 733 O O . THR A 1 93 ? 4.556 4.208 -8.316 1.00 87.12 93 THR A O 1
ATOM 736 N N . GLU A 1 94 ? 6.018 5.014 -9.800 1.00 87.38 94 GLU A N 1
ATOM 737 C CA . GLU A 1 94 ? 5.123 6.063 -10.333 1.00 87.38 94 GLU A CA 1
ATOM 738 C C . GLU A 1 94 ? 3.795 5.522 -10.881 1.00 87.38 94 GLU A C 1
ATOM 740 O O . GLU A 1 94 ? 2.753 6.165 -10.770 1.00 87.38 94 GLU A O 1
ATOM 745 N N . GLU A 1 95 ? 3.824 4.328 -11.471 1.00 87.94 95 GLU A N 1
ATOM 746 C CA . GLU A 1 95 ? 2.641 3.675 -12.043 1.00 87.94 95 GLU A CA 1
ATOM 747 C C . GLU A 1 95 ? 1.872 2.818 -11.021 1.00 87.94 95 GLU A C 1
ATOM 749 O O . GLU A 1 95 ? 0.787 2.293 -11.328 1.00 87.94 95 GLU A O 1
ATOM 754 N N . ASP A 1 96 ? 2.437 2.655 -9.821 1.00 88.88 96 ASP A N 1
ATOM 755 C CA . ASP A 1 96 ? 1.878 1.836 -8.759 1.00 88.88 96 ASP A CA 1
ATOM 756 C C . ASP A 1 96 ? 0.793 2.620 -8.022 1.00 88.88 96 ASP A C 1
ATOM 758 O O . ASP A 1 96 ? 0.908 3.807 -7.728 1.00 88.88 96 ASP A O 1
ATOM 762 N N . THR A 1 97 ? -0.316 1.950 -7.728 1.00 89.38 97 THR A N 1
ATOM 763 C CA . THR A 1 97 ? -1.442 2.550 -7.012 1.00 89.38 97 THR A CA 1
ATOM 764 C C . THR A 1 97 ? -1.606 1.864 -5.672 1.00 89.38 97 THR A C 1
ATOM 766 O O . THR A 1 97 ? -1.718 0.638 -5.609 1.00 89.38 97 THR A O 1
ATOM 769 N N . ILE A 1 98 ? -1.646 2.649 -4.599 1.00 89.44 98 ILE A N 1
ATOM 770 C CA . ILE A 1 98 ? -1.812 2.147 -3.239 1.00 89.44 98 ILE A CA 1
ATOM 771 C C . ILE A 1 98 ? -3.171 2.606 -2.716 1.00 89.44 98 ILE A C 1
ATOM 773 O O . ILE A 1 98 ? -3.472 3.793 -2.636 1.00 89.44 98 ILE A O 1
ATOM 777 N N . CYS A 1 99 ? -4.021 1.642 -2.372 1.00 87.81 99 CYS A N 1
ATOM 778 C CA . CYS A 1 99 ? -5.378 1.897 -1.908 1.00 87.81 9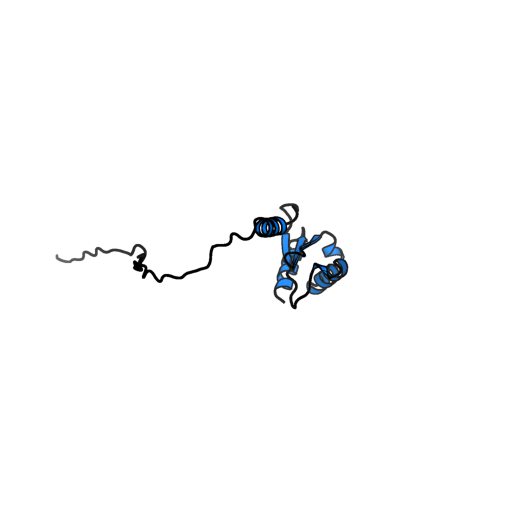9 CYS A CA 1
ATOM 779 C C . CYS A 1 99 ? -5.523 1.476 -0.438 1.00 87.81 99 CYS A C 1
ATOM 781 O O . CYS A 1 99 ? -5.480 0.276 -0.143 1.00 87.81 99 CYS A O 1
ATOM 783 N N . PRO A 1 100 ? -5.713 2.419 0.503 1.00 88.69 100 PRO A N 1
ATOM 784 C CA . PRO A 1 100 ? -6.004 2.081 1.890 1.00 88.69 100 PRO A CA 1
ATOM 785 C C . PRO A 1 100 ? -7.424 1.522 2.049 1.00 88.69 100 PRO A C 1
ATOM 787 O O . PRO A 1 100 ? -8.398 2.094 1.566 1.00 88.69 100 PRO A O 1
ATOM 790 N N . ASN A 1 101 ? -7.565 0.445 2.821 1.00 87.56 101 ASN A N 1
ATOM 791 C CA . ASN A 1 101 ? -8.846 -0.036 3.333 1.00 87.56 101 ASN A CA 1
ATOM 792 C C . ASN A 1 101 ? -8.821 0.000 4.863 1.00 87.56 101 ASN A C 1
ATOM 794 O O . ASN A 1 101 ? -8.436 -0.958 5.540 1.00 87.56 101 ASN A O 1
ATOM 798 N N . GLY A 1 102 ? -9.275 1.128 5.409 1.00 84.06 102 GLY A N 1
ATOM 799 C CA . GLY A 1 102 ? -9.304 1.374 6.849 1.00 84.06 102 GLY A CA 1
ATOM 800 C C . GLY A 1 102 ? -10.206 0.422 7.637 1.00 84.06 102 GLY A C 1
ATOM 801 O O . GLY A 1 102 ? -9.952 0.182 8.811 1.00 84.06 102 GLY A O 1
ATOM 802 N N . THR A 1 103 ? -11.226 -0.176 7.009 1.00 85.19 103 THR A N 1
ATOM 803 C CA . THR A 1 103 ? -12.117 -1.103 7.728 1.00 85.19 103 THR A CA 1
ATOM 804 C C . THR A 1 103 ? -11.446 -2.446 7.993 1.00 85.19 103 THR A C 1
ATOM 806 O O . THR A 1 103 ? -11.692 -3.065 9.024 1.00 85.19 103 THR A O 1
ATOM 809 N N . GLN A 1 104 ? -10.598 -2.900 7.068 1.00 83.81 104 GLN A N 1
ATOM 810 C CA . GLN A 1 104 ? -9.839 -4.146 7.208 1.00 83.81 104 GLN A CA 1
ATOM 811 C C . GLN A 1 104 ? -8.418 -3.919 7.747 1.00 83.81 104 GLN A C 1
ATOM 813 O O . GLN A 1 104 ? -7.721 -4.886 8.056 1.00 83.81 104 GLN A O 1
ATOM 818 N N . ASN A 1 105 ? -8.008 -2.657 7.906 1.00 89.25 105 ASN A N 1
ATOM 819 C CA . ASN A 1 105 ? -6.654 -2.248 8.272 1.00 89.25 105 ASN A CA 1
ATOM 820 C C . ASN A 1 105 ? -5.592 -2.849 7.334 1.00 89.25 105 ASN A C 1
ATOM 822 O O . ASN A 1 105 ? -4.615 -3.448 7.783 1.00 89.25 105 ASN A O 1
ATOM 826 N N . ILE A 1 106 ? -5.825 -2.724 6.025 1.00 88.25 106 ILE A N 1
ATOM 827 C CA . ILE A 1 106 ? -4.920 -3.192 4.968 1.00 88.25 106 ILE A CA 1
ATOM 828 C C . ILE A 1 106 ? -4.668 -2.084 3.945 1.00 88.25 106 ILE A C 1
ATOM 830 O O . ILE A 1 106 ? -5.479 -1.169 3.794 1.00 88.25 106 ILE A O 1
ATOM 834 N N . TYR A 1 107 ? -3.580 -2.225 3.202 1.00 89.88 107 TYR A N 1
ATOM 835 C CA . TYR A 1 107 ? -3.317 -1.523 1.956 1.00 89.88 107 TYR A CA 1
ATOM 836 C C . TYR A 1 107 ? -3.342 -2.516 0.803 1.00 89.88 107 TYR A C 1
ATOM 838 O O . TYR A 1 107 ? -2.901 -3.657 0.932 1.00 89.88 107 TYR A O 1
ATOM 846 N N . VAL A 1 108 ? -3.860 -2.077 -0.332 1.00 89.38 108 VAL A N 1
ATOM 847 C CA . VAL A 1 108 ? -3.904 -2.866 -1.558 1.00 89.38 108 VAL A CA 1
ATOM 848 C C . VAL A 1 108 ? -3.009 -2.163 -2.555 1.00 89.38 108 VAL A C 1
ATOM 850 O O . VAL A 1 108 ? -3.296 -1.040 -2.956 1.00 89.38 108 VAL A O 1
ATOM 853 N N . VAL A 1 109 ? -1.913 -2.814 -2.918 1.00 90.38 109 VAL A N 1
ATOM 854 C CA . VAL A 1 109 ? -0.938 -2.307 -3.877 1.00 90.38 109 VAL A CA 1
ATOM 855 C C . VAL A 1 109 ? -1.247 -2.925 -5.231 1.00 90.38 109 VAL A C 1
ATOM 857 O O . VAL A 1 109 ? -1.319 -4.148 -5.352 1.00 90.38 109 VAL A O 1
ATOM 860 N N . CYS A 1 110 ? -1.456 -2.086 -6.237 1.00 90.00 110 CYS A N 1
ATOM 861 C CA . CYS A 1 110 ? -1.705 -2.492 -7.612 1.00 90.00 110 CYS A CA 1
ATOM 862 C C . CYS A 1 110 ? -0.572 -1.983 -8.493 1.00 90.00 110 CYS A C 1
ATOM 864 O O . CYS A 1 110 ? -0.407 -0.775 -8.640 1.00 90.00 110 CYS A O 1
ATOM 866 N N . THR A 1 111 ? 0.166 -2.896 -9.113 1.00 90.44 111 THR A N 1
ATOM 867 C CA . THR A 1 111 ? 1.316 -2.569 -9.962 1.00 90.44 111 THR A CA 1
ATOM 868 C C . THR A 1 111 ? 1.189 -3.233 -11.333 1.00 90.44 111 THR A C 1
ATOM 870 O O . THR A 1 111 ? 0.747 -4.383 -11.415 1.00 90.44 111 THR A O 1
ATOM 873 N N . PRO A 1 112 ? 1.545 -2.545 -12.432 1.00 89.88 112 PRO A N 1
ATOM 874 C CA . PRO A 1 112 ? 1.647 -3.179 -13.743 1.00 89.88 112 PRO A CA 1
ATOM 875 C C . PRO A 1 112 ? 2.906 -4.054 -13.881 1.00 89.88 112 PRO A C 1
ATOM 877 O O . PRO A 1 112 ? 2.988 -4.859 -14.805 1.00 89.88 112 PRO A O 1
ATOM 880 N N . ARG A 1 113 ? 3.888 -3.932 -12.975 1.00 89.81 113 ARG A N 1
ATOM 881 C CA . ARG A 1 113 ? 5.190 -4.606 -13.079 1.00 89.81 113 ARG A CA 1
ATOM 882 C C . ARG A 1 113 ? 5.267 -5.804 -12.136 1.00 89.81 113 ARG A C 1
ATOM 884 O O . ARG A 1 113 ? 5.175 -5.665 -10.919 1.00 89.81 113 ARG A O 1
ATOM 891 N N . GLU A 1 114 ? 5.534 -6.986 -12.688 1.00 88.56 114 GLU A N 1
ATOM 892 C CA . GLU A 1 114 ? 5.665 -8.224 -11.901 1.00 88.56 114 GLU A CA 1
ATOM 893 C C . GLU A 1 114 ? 6.779 -8.132 -10.850 1.00 88.56 114 GLU A C 1
ATOM 895 O O . GLU A 1 114 ? 6.597 -8.535 -9.700 1.00 88.56 114 GLU A O 1
ATOM 900 N N . LYS A 1 115 ? 7.919 -7.528 -11.221 1.00 90.38 115 LYS A N 1
ATOM 901 C CA . LYS A 1 115 ? 9.064 -7.289 -10.328 1.00 90.38 115 LYS A CA 1
ATOM 902 C C . LYS A 1 115 ? 8.634 -6.566 -9.047 1.00 90.38 115 LYS A C 1
ATOM 904 O O . LYS A 1 115 ? 9.008 -6.996 -7.955 1.00 90.38 115 LYS A O 1
ATOM 909 N N . ASN A 1 116 ? 7.824 -5.516 -9.178 1.00 89.94 116 ASN A N 1
ATOM 910 C CA . ASN A 1 116 ? 7.336 -4.730 -8.047 1.00 89.94 116 ASN A CA 1
ATOM 911 C C . ASN A 1 116 ? 6.372 -5.562 -7.196 1.00 89.94 116 ASN A C 1
ATOM 913 O O . ASN A 1 116 ? 6.499 -5.591 -5.976 1.00 89.94 116 ASN A O 1
ATOM 917 N N . GLY A 1 117 ? 5.461 -6.314 -7.825 1.00 89.44 117 GLY A N 1
ATOM 918 C CA . GLY A 1 117 ? 4.537 -7.206 -7.118 1.00 89.44 117 GLY A CA 1
ATOM 919 C C . GLY A 1 117 ? 5.272 -8.240 -6.259 1.00 89.44 117 GLY A C 1
ATOM 920 O O . GLY A 1 117 ? 4.982 -8.396 -5.072 1.00 89.44 117 GLY A O 1
ATOM 921 N N . CYS A 1 118 ? 6.292 -8.884 -6.828 1.00 89.75 118 CYS A N 1
ATOM 922 C CA . CYS A 1 118 ? 7.170 -9.806 -6.110 1.00 89.75 118 CYS A CA 1
ATOM 923 C C . CYS A 1 118 ? 7.926 -9.127 -4.961 1.00 89.75 118 CYS A C 1
ATOM 925 O O . CYS A 1 118 ? 8.090 -9.726 -3.897 1.00 89.75 118 CYS A O 1
ATOM 927 N N . ALA A 1 119 ? 8.383 -7.890 -5.155 1.00 90.44 119 ALA A N 1
ATOM 928 C CA . ALA A 1 119 ? 9.032 -7.120 -4.105 1.00 90.44 119 ALA A CA 1
ATOM 929 C C . ALA A 1 119 ? 8.053 -6.871 -2.943 1.00 90.44 119 ALA A C 1
ATOM 931 O O . ALA A 1 119 ? 8.344 -7.240 -1.804 1.00 90.44 119 ALA A O 1
ATOM 932 N N . TYR A 1 120 ? 6.866 -6.317 -3.218 1.00 90.00 120 TYR A N 1
ATOM 933 C CA . TYR A 1 120 ? 5.874 -5.997 -2.184 1.00 90.00 120 TYR A CA 1
ATOM 934 C C . TYR A 1 120 ? 5.425 -7.235 -1.400 1.00 90.00 120 TYR A C 1
ATOM 936 O O . TYR A 1 120 ? 5.213 -7.158 -0.189 1.00 90.00 120 TYR A O 1
ATOM 944 N N . LEU A 1 121 ? 5.332 -8.391 -2.063 1.00 87.88 121 LEU A N 1
ATOM 945 C CA . LEU A 1 121 ? 5.011 -9.656 -1.404 1.00 87.88 121 LEU A CA 1
ATOM 946 C C . LEU A 1 121 ? 6.087 -10.069 -0.385 1.00 87.88 121 LEU A C 1
ATOM 948 O O . LEU A 1 121 ? 5.757 -10.577 0.685 1.00 87.88 121 LEU A O 1
ATOM 952 N N . LYS A 1 122 ? 7.370 -9.822 -0.680 1.00 84.75 122 LYS A N 1
ATOM 953 C CA . LYS A 1 122 ? 8.471 -10.094 0.259 1.00 84.75 122 LYS A CA 1
ATOM 954 C C . LYS A 1 122 ? 8.410 -9.181 1.483 1.00 84.75 122 LYS A C 1
ATOM 956 O O . LYS A 1 122 ? 8.613 -9.659 2.595 1.00 84.75 122 LYS A O 1
ATOM 961 N N . ALA A 1 123 ? 8.053 -7.908 1.305 1.00 78.44 123 ALA A N 1
ATOM 962 C CA . ALA A 1 123 ? 7.891 -6.974 2.423 1.00 78.44 123 ALA A CA 1
ATOM 963 C C . ALA A 1 123 ? 6.754 -7.357 3.389 1.00 78.44 123 ALA A C 1
ATOM 965 O O . ALA A 1 123 ? 6.792 -6.963 4.548 1.00 78.44 123 ALA A O 1
ATOM 966 N N . GLN A 1 124 ? 5.770 -8.158 2.962 1.00 69.25 124 GLN A N 1
ATOM 967 C CA . GLN A 1 124 ? 4.707 -8.657 3.847 1.00 69.25 124 GLN A CA 1
ATOM 968 C C . GLN A 1 124 ? 5.212 -9.673 4.894 1.00 69.25 124 GLN A C 1
ATOM 970 O O . GLN A 1 124 ? 4.561 -9.890 5.924 1.00 69.25 124 GLN A O 1
ATOM 975 N N . GLN A 1 125 ? 6.336 -10.344 4.626 1.00 57.56 125 GLN A N 1
ATOM 976 C CA . GLN A 1 125 ? 6.841 -11.433 5.468 1.00 57.56 125 GLN A CA 1
ATOM 977 C C . GLN A 1 125 ? 7.622 -10.939 6.693 1.00 57.56 125 GLN A C 1
ATOM 979 O O . GLN A 1 125 ? 7.674 -11.665 7.690 1.00 57.56 125 GLN A O 1
ATOM 984 N N . VAL A 1 126 ? 8.133 -9.707 6.651 1.00 45.94 126 VAL A N 1
ATOM 985 C CA . VAL A 1 126 ? 8.850 -9.035 7.750 1.00 45.94 126 VAL A CA 1
ATOM 986 C C . VAL A 1 126 ? 7.861 -8.475 8.768 1.00 45.94 126 VAL A C 1
ATOM 988 O O . VAL A 1 126 ? 8.074 -8.698 9.980 1.00 45.94 126 VAL A O 1
#

Foldseek 3Di:
DDDDDDDDDDDDDDPPPPPPPPPPPPPDDDDDPPPPPVVVVVVVVVLPDDPDDDPLWQKDKAADPDPDQLVPDDPVVVLVVLCVLLVHDPVQCPQWDWDDRRVVRIIMIIGNDPSVSVSSNVSNVD

Organism: Rhipicephalus microplus (NCBI:txid6941)

Sequence (126 aa):
MTAYVRENSNGMRAVTTTRKRTPTRGRRKGGGRTAAPRNAYQRIVATSRLLEHPRDRYRVIVRPRDGLNVTKVNQIRFEQALALAVALAPAETEEDTICPNGTQNIYVVCTPREKNGCAYLKAQQV

pLDDT: mean 70.16, std 20.81, range [28.2, 91.75]